Protein AF-A0A2V8Y112-F1 (afdb_monomer_lite)

Structure (mmCIF, N/CA/C/O backbone):
data_AF-A0A2V8Y112-F1
#
_entry.id   AF-A0A2V8Y112-F1
#
loop_
_atom_site.group_PDB
_atom_site.id
_atom_site.type_symbol
_atom_site.label_atom_id
_atom_site.label_alt_id
_atom_site.label_comp_id
_atom_site.label_asym_id
_atom_site.label_entity_id
_atom_site.label_seq_id
_atom_site.pdbx_PDB_ins_code
_atom_site.Cartn_x
_atom_site.Cartn_y
_atom_site.Cartn_z
_atom_site.occupancy
_atom_site.B_iso_or_equiv
_atom_site.auth_seq_id
_atom_site.auth_comp_id
_atom_site.auth_asym_id
_atom_site.auth_atom_id
_atom_site.pdbx_PDB_model_num
ATOM 1 N N . MET A 1 1 ? -17.807 -15.384 -18.059 1.00 39.34 1 MET A N 1
ATOM 2 C CA . MET A 1 1 ? -17.917 -13.954 -17.708 1.00 39.34 1 MET A CA 1
ATOM 3 C C . MET A 1 1 ? -16.824 -13.646 -16.700 1.00 39.34 1 MET A C 1
ATOM 5 O O . MET A 1 1 ? -16.852 -14.212 -15.615 1.00 39.34 1 MET A O 1
ATOM 9 N N . ALA A 1 2 ? -15.801 -12.876 -17.072 1.00 48.34 2 ALA A N 1
ATOM 10 C CA . ALA A 1 2 ? -14.768 -12.482 -16.120 1.00 48.34 2 ALA A CA 1
ATOM 11 C C . ALA A 1 2 ? -15.387 -11.474 -15.146 1.00 48.34 2 ALA A C 1
ATOM 13 O O . ALA A 1 2 ? -15.783 -10.389 -15.558 1.00 48.34 2 ALA A O 1
ATOM 14 N N . HIS A 1 3 ? -15.520 -11.840 -13.871 1.00 56.88 3 HIS A N 1
ATOM 15 C CA . HIS A 1 3 ? -15.894 -10.877 -12.843 1.00 56.88 3 HIS A CA 1
ATOM 16 C C . HIS A 1 3 ? -14.761 -9.853 -12.731 1.00 56.88 3 HIS A C 1
ATOM 18 O O . HIS A 1 3 ? -13.689 -10.166 -12.211 1.00 56.88 3 HIS A O 1
ATOM 24 N N . HIS A 1 4 ? -14.982 -8.648 -13.254 1.00 62.41 4 HIS A N 1
ATOM 25 C CA . HIS A 1 4 ? -14.107 -7.501 -13.023 1.00 62.41 4 HIS A CA 1
ATOM 26 C C . HIS A 1 4 ? -13.996 -7.306 -11.507 1.00 62.41 4 HIS A C 1
ATOM 28 O O . HIS A 1 4 ? -15.003 -7.102 -10.823 1.00 62.41 4 HIS A O 1
ATOM 34 N N . ARG A 1 5 ? -12.779 -7.461 -10.972 1.00 84.12 5 ARG A N 1
ATOM 35 C CA . ARG A 1 5 ? -12.514 -7.204 -9.555 1.00 84.12 5 ARG A CA 1
ATOM 36 C C . ARG A 1 5 ? -12.323 -5.710 -9.368 1.00 84.12 5 ARG A C 1
ATOM 38 O O . ARG A 1 5 ? -11.690 -5.060 -10.193 1.00 84.12 5 ARG A O 1
ATOM 45 N N . ARG A 1 6 ? -12.847 -5.192 -8.266 1.00 91.88 6 ARG A N 1
ATOM 46 C CA . ARG A 1 6 ? -12.863 -3.769 -7.946 1.00 91.88 6 ARG A CA 1
ATOM 47 C C . ARG A 1 6 ? -12.324 -3.550 -6.545 1.00 91.88 6 ARG A C 1
ATOM 49 O O . ARG A 1 6 ? -12.583 -4.359 -5.656 1.00 91.88 6 ARG A O 1
ATOM 56 N N . ILE A 1 7 ? -11.609 -2.449 -6.362 1.00 91.44 7 ILE A N 1
ATOM 57 C CA . ILE A 1 7 ? -11.271 -1.909 -5.044 1.00 91.44 7 ILE A CA 1
ATOM 58 C C . ILE A 1 7 ? -12.213 -0.739 -4.772 1.00 91.44 7 ILE A C 1
ATOM 60 O O . ILE A 1 7 ? -12.430 0.103 -5.647 1.00 91.44 7 ILE A O 1
ATOM 64 N N . VAL A 1 8 ? -12.769 -0.693 -3.565 1.00 92.50 8 VAL A N 1
ATOM 65 C CA . VAL A 1 8 ? -13.539 0.449 -3.068 1.00 92.50 8 VAL A CA 1
ATOM 66 C C . VAL A 1 8 ? -12.643 1.247 -2.131 1.00 92.50 8 VAL A C 1
ATOM 68 O O . VAL A 1 8 ? -12.008 0.682 -1.243 1.00 92.50 8 VAL A O 1
ATOM 71 N N . VAL A 1 9 ? -12.566 2.555 -2.349 1.00 90.75 9 VAL A N 1
ATOM 72 C CA . VAL A 1 9 ? -11.836 3.479 -1.481 1.00 90.75 9 VAL A CA 1
ATOM 73 C C . VAL A 1 9 ? -12.849 4.246 -0.645 1.00 90.75 9 VAL A C 1
ATOM 75 O O . VAL A 1 9 ? -13.500 5.166 -1.137 1.00 90.75 9 VAL A O 1
ATOM 78 N N . GLU A 1 10 ? -12.971 3.845 0.615 1.00 91.06 10 GLU A N 1
ATOM 79 C CA . GLU A 1 10 ? -13.923 4.408 1.584 1.00 91.06 10 GLU A CA 1
ATOM 80 C C . GLU A 1 10 ? -13.287 4.730 2.944 1.00 91.06 10 GLU A C 1
ATOM 82 O O . GLU A 1 10 ? -13.936 5.288 3.817 1.00 91.06 10 GLU A O 1
ATOM 87 N N . GLN A 1 11 ? -11.998 4.425 3.109 1.00 89.56 11 GLN A N 1
ATOM 88 C CA . GLN A 1 11 ? -11.223 4.690 4.320 1.00 89.56 11 GLN A CA 1
ATOM 89 C C . GLN A 1 11 ? -9.918 5.400 3.961 1.00 89.56 11 GLN A C 1
ATOM 91 O O . GLN A 1 11 ? -9.463 5.350 2.813 1.00 89.56 11 GLN A O 1
ATOM 96 N N . GLN A 1 12 ? -9.294 6.038 4.947 1.00 89.19 12 GLN A N 1
ATOM 97 C CA . GLN A 1 12 ? -7.960 6.624 4.804 1.00 89.19 12 GLN A CA 1
ATOM 98 C C . GLN A 1 12 ? -7.130 6.452 6.079 1.00 89.19 12 GLN A C 1
ATOM 100 O O . GLN A 1 12 ? -7.652 6.151 7.153 1.00 89.19 12 GLN A O 1
ATOM 105 N N . VAL A 1 13 ? -5.828 6.683 5.938 1.00 89.19 13 VAL A N 1
ATOM 106 C CA . VAL A 1 13 ? -4.878 6.827 7.044 1.00 89.19 13 VAL A CA 1
ATOM 107 C C . VAL A 1 13 ? -4.610 8.316 7.233 1.00 89.19 13 VAL A C 1
ATOM 109 O O . VAL A 1 13 ? -4.491 9.053 6.250 1.00 89.19 13 VAL A O 1
ATOM 112 N N . GLU A 1 14 ? -4.545 8.778 8.478 1.00 87.06 14 GLU A N 1
ATOM 113 C CA . GLU A 1 14 ? -4.169 10.164 8.758 1.00 87.06 14 GLU A CA 1
ATOM 114 C C . GLU A 1 14 ? -2.722 10.440 8.330 1.00 87.06 14 GLU A C 1
ATOM 116 O O . GLU A 1 14 ? -1.848 9.593 8.464 1.00 87.06 14 GLU A O 1
ATOM 121 N N . LYS A 1 15 ? -2.464 11.641 7.798 1.00 80.81 15 LYS A N 1
ATOM 122 C CA . LYS A 1 15 ? -1.205 11.974 7.108 1.00 80.81 15 LYS A CA 1
ATOM 123 C C . LYS A 1 15 ? 0.052 11.603 7.909 1.00 80.81 15 LYS A C 1
ATOM 125 O O . LYS A 1 15 ? 0.981 11.032 7.350 1.00 80.81 15 LYS A O 1
ATOM 130 N N . ASP A 1 16 ? 0.038 11.911 9.202 1.00 82.88 16 ASP A N 1
ATOM 131 C CA . ASP A 1 16 ? 1.210 11.824 10.073 1.00 82.88 16 ASP A CA 1
ATOM 132 C C . ASP A 1 16 ? 0.985 10.855 11.249 1.00 82.88 16 ASP A C 1
ATOM 134 O O . ASP A 1 16 ? 1.721 10.878 12.234 1.00 82.88 16 ASP A O 1
ATOM 138 N N . CYS A 1 17 ? -0.049 10.005 11.184 1.00 83.88 17 CYS A N 1
ATOM 139 C CA . CYS A 1 17 ? -0.267 8.979 12.200 1.00 83.88 17 CYS A CA 1
ATOM 140 C C . CYS A 1 17 ? -0.895 7.706 11.623 1.00 83.88 17 CYS A C 1
ATOM 142 O O . CYS A 1 17 ? -1.631 7.724 10.644 1.00 83.88 17 CYS A O 1
ATOM 144 N N . THR A 1 18 ? -0.638 6.569 12.263 1.00 90.38 18 THR A N 1
ATOM 145 C CA . THR A 1 18 ? -1.067 5.238 11.799 1.00 90.38 18 THR A CA 1
ATOM 146 C C . THR A 1 18 ? -2.565 4.958 11.990 1.00 90.38 18 THR A C 1
ATOM 148 O O . THR A 1 18 ? -3.022 3.833 11.776 1.00 90.38 18 THR A O 1
ATOM 151 N N . ARG A 1 19 ? -3.354 5.963 12.390 1.00 91.19 19 ARG A N 1
ATOM 152 C CA . ARG A 1 19 ? -4.791 5.836 12.638 1.00 91.19 19 ARG A CA 1
ATOM 153 C C . ARG A 1 19 ? -5.562 5.731 11.327 1.00 91.19 19 ARG A C 1
ATOM 155 O O . ARG A 1 19 ? -5.491 6.615 10.474 1.00 91.19 19 ARG A O 1
ATOM 162 N N . ILE A 1 20 ? -6.349 4.665 11.220 1.00 91.06 20 ILE A N 1
ATOM 163 C CA . ILE A 1 20 ? -7.328 4.473 10.151 1.00 91.06 20 ILE A CA 1
ATOM 164 C C . ILE A 1 20 ? -8.609 5.208 10.539 1.00 91.06 20 ILE A C 1
ATOM 166 O O . ILE A 1 20 ? -9.082 5.086 11.670 1.00 91.06 20 ILE A O 1
ATOM 170 N N . THR A 1 21 ? -9.186 5.940 9.595 1.00 89.56 21 THR A N 1
ATOM 171 C CA . THR A 1 21 ? -10.512 6.541 9.731 1.00 89.56 21 THR A CA 1
ATOM 172 C C . THR A 1 21 ? -11.428 6.054 8.613 1.00 89.56 21 THR A C 1
ATOM 174 O O . THR A 1 21 ? -11.025 5.897 7.459 1.00 89.56 21 THR A O 1
ATOM 177 N N . ASP A 1 22 ? -12.680 5.815 8.988 1.00 84.38 22 ASP A N 1
ATOM 178 C CA . ASP A 1 22 ? -13.817 5.499 8.122 1.00 84.38 22 ASP A CA 1
ATOM 179 C C . ASP A 1 22 ? -14.346 6.716 7.348 1.00 84.38 22 ASP A C 1
ATOM 181 O O . ASP A 1 22 ? -15.271 6.601 6.548 1.00 84.38 22 ASP A O 1
ATOM 185 N N . LYS A 1 23 ? -13.767 7.895 7.584 1.00 82.81 23 LYS A N 1
ATOM 186 C CA . LYS A 1 23 ? -14.121 9.129 6.896 1.00 82.81 23 LYS A CA 1
ATOM 187 C C . LYS A 1 23 ? -13.053 9.455 5.887 1.00 82.81 23 LYS A C 1
ATOM 189 O O . LYS A 1 23 ? -11.876 9.538 6.219 1.00 82.81 23 LYS A O 1
ATOM 194 N N . LEU A 1 24 ? -13.475 9.729 4.667 1.00 83.81 24 LEU A N 1
ATOM 195 C CA . LEU A 1 24 ? -12.600 10.286 3.653 1.00 83.81 24 LEU A CA 1
ATOM 196 C C . LEU A 1 24 ? -12.371 11.783 3.885 1.00 83.81 24 LEU A C 1
ATOM 198 O O . LEU A 1 24 ? -13.196 12.464 4.491 1.00 83.81 24 LEU A O 1
ATOM 202 N N . LYS A 1 25 ? -11.250 12.311 3.374 1.00 80.75 25 LYS A N 1
ATOM 203 C CA . LYS A 1 25 ? -10.896 13.735 3.505 1.00 80.75 25 LYS A CA 1
ATOM 204 C C . LYS A 1 25 ? -11.969 14.649 2.908 1.00 80.75 25 LYS A C 1
ATOM 206 O O . LYS A 1 25 ? -12.210 15.735 3.422 1.00 80.75 25 LYS A O 1
ATOM 211 N N . THR A 1 26 ? -12.585 14.197 1.820 1.00 84.81 26 THR A N 1
ATOM 212 C CA . THR A 1 26 ? -13.698 14.845 1.123 1.00 84.81 26 THR A CA 1
ATOM 213 C C . THR A 1 26 ? -14.610 13.775 0.523 1.00 84.81 26 THR A C 1
ATOM 215 O O . THR A 1 26 ? -14.163 12.655 0.268 1.00 84.81 26 THR A O 1
ATOM 218 N N . GLU A 1 27 ? -15.862 14.123 0.225 1.00 80.81 27 GLU A N 1
ATOM 219 C CA . GLU A 1 27 ? -16.797 13.244 -0.499 1.00 80.81 27 GLU A CA 1
ATOM 220 C C . GLU A 1 27 ? -16.255 12.807 -1.873 1.00 80.81 27 GLU A C 1
ATOM 222 O O . GLU A 1 27 ? -16.401 11.655 -2.273 1.00 80.81 27 GLU A O 1
ATOM 227 N N . PHE A 1 28 ? -15.505 13.688 -2.541 1.00 84.44 28 PHE A N 1
ATOM 228 C CA . PHE A 1 28 ? -14.853 13.417 -3.827 1.00 84.44 28 PHE A CA 1
ATOM 229 C C . PHE A 1 28 ? -13.723 12.387 -3.758 1.00 84.44 28 PHE A C 1
ATOM 231 O O . PHE A 1 28 ? -13.228 11.939 -4.789 1.00 84.44 28 PHE A O 1
ATOM 238 N N . SER A 1 29 ? -13.274 12.020 -2.559 1.00 85.75 29 SER A N 1
ATOM 239 C CA . SER A 1 29 ? -12.240 10.999 -2.406 1.00 85.75 29 SER A CA 1
ATOM 240 C C . SER A 1 29 ? -12.803 9.581 -2.551 1.00 85.75 29 SER A C 1
ATOM 242 O O . SER A 1 29 ? -12.010 8.650 -2.725 1.00 85.75 29 SER A O 1
ATOM 244 N N . TYR A 1 30 ? -14.133 9.407 -2.492 1.00 91.25 30 TYR A N 1
ATOM 245 C CA . TYR A 1 30 ? -14.771 8.105 -2.673 1.00 91.25 30 TYR A CA 1
ATOM 246 C C . TYR A 1 30 ? -14.60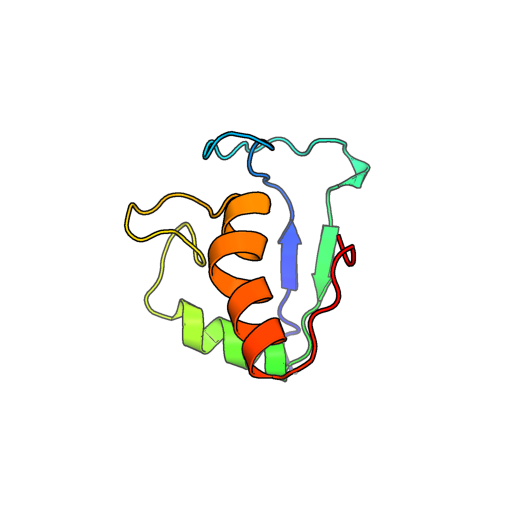8 7.664 -4.117 1.00 91.25 30 TYR A C 1
ATOM 248 O O . TYR A 1 30 ? -14.915 8.409 -5.048 1.00 91.25 30 TYR A O 1
ATOM 256 N N . ARG A 1 31 ? -14.119 6.442 -4.318 1.00 91.06 31 ARG A N 1
ATOM 257 C CA . ARG A 1 31 ? -13.932 5.913 -5.667 1.00 91.06 31 ARG A CA 1
ATOM 258 C C . ARG A 1 31 ? -13.967 4.403 -5.702 1.00 91.06 31 ARG A C 1
ATOM 260 O O . ARG A 1 31 ? -13.550 3.712 -4.775 1.00 91.06 31 ARG A O 1
ATOM 267 N N . GLN A 1 32 ? -14.439 3.918 -6.834 1.00 94.12 32 GLN A N 1
ATOM 268 C CA . GLN A 1 32 ? -14.467 2.519 -7.196 1.00 94.12 32 GLN A CA 1
ATOM 269 C C . GLN A 1 32 ? -13.524 2.334 -8.375 1.00 94.12 32 GLN A C 1
ATOM 271 O O . GLN A 1 32 ? -13.696 2.972 -9.411 1.00 94.12 32 GLN A O 1
ATOM 276 N N . ILE A 1 33 ? -12.497 1.512 -8.189 1.00 93.69 33 ILE A N 1
ATOM 277 C CA . ILE A 1 33 ? -11.427 1.335 -9.169 1.00 93.69 33 ILE A CA 1
ATOM 278 C C . ILE A 1 33 ? -11.497 -0.094 -9.678 1.00 93.69 33 ILE A C 1
ATOM 280 O O . ILE A 1 33 ? -11.266 -1.041 -8.921 1.00 93.69 33 ILE A O 1
ATOM 284 N N . ASP A 1 34 ? -11.829 -0.242 -10.956 1.00 95.12 34 ASP A N 1
ATOM 285 C CA . ASP A 1 34 ? -11.778 -1.534 -11.625 1.00 95.12 34 ASP A CA 1
ATOM 286 C C . ASP A 1 34 ? -10.320 -1.944 -11.844 1.00 95.12 34 ASP A C 1
ATOM 288 O O . ASP A 1 34 ? -9.467 -1.143 -12.233 1.00 95.12 34 ASP A O 1
ATOM 292 N N . LEU A 1 35 ? -10.024 -3.207 -11.558 1.00 93.75 35 LEU A N 1
ATOM 293 C CA . LEU A 1 35 ? -8.689 -3.764 -11.691 1.00 93.75 35 LEU A CA 1
ATOM 294 C C . LEU A 1 35 ? -8.550 -4.515 -13.007 1.00 93.75 35 LEU A C 1
ATOM 296 O O . LEU A 1 35 ? -9.387 -5.353 -13.355 1.00 93.75 35 LEU A O 1
ATOM 300 N N . HIS A 1 36 ? -7.420 -4.299 -13.678 1.00 94.44 36 HIS A N 1
ATOM 301 C CA . HIS A 1 36 ? -6.986 -5.181 -14.755 1.00 94.44 36 HIS A CA 1
ATOM 302 C C . HIS A 1 36 ? -6.878 -6.633 -14.239 1.00 94.44 36 HIS A C 1
ATOM 304 O O . HIS A 1 36 ? -6.419 -6.830 -13.105 1.00 94.44 36 HIS A O 1
ATOM 310 N N . PRO A 1 37 ? -7.248 -7.659 -15.034 1.00 94.00 37 PRO A N 1
ATOM 311 C CA . PRO A 1 37 ? -7.223 -9.058 -14.601 1.00 94.00 37 PRO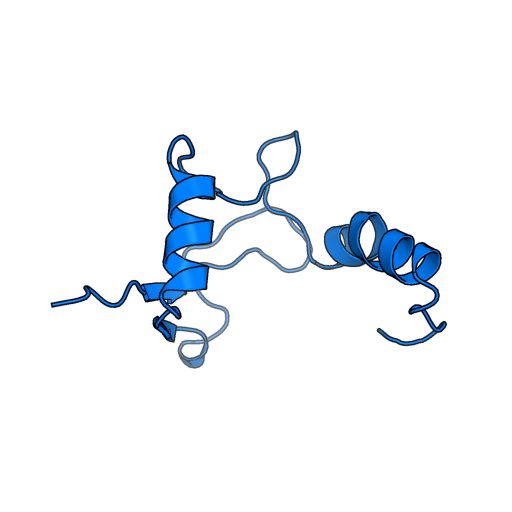 A CA 1
ATOM 312 C C . PRO A 1 37 ? -5.898 -9.510 -13.977 1.00 94.00 37 PRO A C 1
ATOM 314 O O . PRO A 1 37 ? -5.911 -10.197 -12.956 1.00 94.00 37 PRO A O 1
ATOM 317 N N . ASP A 1 38 ? -4.763 -9.070 -14.521 1.00 94.81 38 ASP A N 1
ATOM 318 C CA . ASP A 1 38 ? -3.443 -9.436 -13.988 1.00 94.81 38 ASP A CA 1
ATOM 319 C C . ASP A 1 38 ? -3.191 -8.847 -12.595 1.00 94.81 38 ASP A C 1
ATOM 321 O O . ASP A 1 38 ? -2.718 -9.543 -11.694 1.00 94.81 38 ASP A O 1
ATOM 325 N N . VAL A 1 39 ? -3.586 -7.588 -12.377 1.00 92.94 39 VAL A N 1
ATOM 326 C CA . VAL A 1 39 ? -3.493 -6.924 -11.066 1.00 92.94 39 VAL A CA 1
ATOM 327 C C . VAL A 1 39 ? -4.425 -7.610 -10.068 1.00 92.94 39 VAL A C 1
ATOM 329 O O . VAL A 1 39 ? -4.032 -7.914 -8.942 1.00 92.94 39 VAL A O 1
ATOM 332 N N . ALA A 1 40 ? -5.648 -7.924 -10.497 1.00 92.81 40 ALA A N 1
ATOM 333 C CA . ALA A 1 40 ? -6.634 -8.643 -9.700 1.00 92.81 40 ALA A CA 1
ATOM 334 C C . ALA A 1 40 ? -6.151 -10.045 -9.286 1.00 92.81 40 ALA A C 1
ATOM 336 O O . ALA A 1 40 ? -6.373 -10.468 -8.144 1.00 92.81 40 ALA A O 1
ATOM 337 N N . ALA A 1 41 ? -5.491 -10.766 -10.196 1.00 92.75 41 ALA A N 1
ATOM 338 C CA . ALA A 1 41 ? -4.914 -12.080 -9.940 1.00 92.75 41 ALA A CA 1
ATOM 339 C C . ALA A 1 41 ? -3.725 -11.993 -8.976 1.00 92.75 41 ALA A C 1
ATOM 341 O O . ALA A 1 41 ? -3.650 -12.781 -8.029 1.00 92.75 41 ALA A O 1
ATOM 342 N N . TYR A 1 42 ? -2.835 -11.019 -9.182 1.00 93.44 42 TYR A N 1
ATOM 343 C CA . TYR A 1 42 ? -1.696 -10.765 -8.304 1.00 93.44 42 TYR A CA 1
ATOM 344 C C . TYR A 1 42 ? -2.146 -10.441 -6.874 1.00 93.44 42 TYR A C 1
ATOM 346 O O . TYR A 1 42 ? -1.764 -11.141 -5.933 1.00 93.44 42 TYR A O 1
ATOM 354 N N . LEU A 1 43 ? -3.028 -9.448 -6.711 1.00 91.25 43 LEU A N 1
ATOM 355 C CA . LEU A 1 43 ? -3.552 -9.051 -5.401 1.00 91.25 43 LEU A CA 1
ATOM 356 C C . LEU A 1 43 ? -4.310 -10.194 -4.725 1.00 91.25 43 LEU A C 1
ATOM 358 O O . LEU A 1 43 ? -4.127 -10.431 -3.535 1.00 91.25 43 LEU A O 1
ATOM 362 N N . GLY A 1 44 ? -5.095 -10.962 -5.485 1.00 91.50 44 GLY A N 1
ATOM 363 C CA . GLY A 1 44 ? -5.801 -12.127 -4.954 1.00 91.50 44 GLY A CA 1
ATOM 364 C C . GLY A 1 44 ? -4.861 -13.171 -4.347 1.00 91.50 44 GLY A C 1
ATOM 365 O O . GLY A 1 44 ? -5.113 -13.649 -3.243 1.00 91.50 44 GLY A O 1
ATOM 366 N N . LYS A 1 45 ? -3.755 -13.495 -5.030 1.00 92.69 45 LYS A N 1
ATOM 367 C CA . LYS A 1 45 ? -2.732 -14.413 -4.495 1.00 92.69 45 LYS A CA 1
ATOM 368 C C . LYS A 1 45 ? -2.045 -13.828 -3.261 1.00 92.69 45 LYS A C 1
ATOM 370 O O . LYS A 1 45 ? -1.857 -14.539 -2.278 1.00 92.69 45 LYS A O 1
ATOM 375 N N . PHE A 1 46 ? -1.713 -12.538 -3.298 1.00 91.19 46 PHE A N 1
ATOM 376 C CA . PHE A 1 46 ? -1.059 -11.839 -2.191 1.00 91.19 46 PHE A CA 1
ATOM 377 C C . PHE A 1 46 ? -1.926 -11.779 -0.921 1.00 91.19 46 PHE A C 1
ATOM 379 O O . PHE A 1 46 ? -1.407 -11.861 0.193 1.00 91.19 46 PHE A O 1
ATOM 386 N N . MET A 1 47 ? -3.245 -11.659 -1.084 1.00 91.38 47 MET A N 1
ATOM 387 C CA . MET A 1 47 ? -4.210 -11.503 0.008 1.00 91.38 47 MET A CA 1
ATOM 388 C C . MET A 1 47 ? -4.793 -12.817 0.532 1.00 91.38 47 MET A C 1
ATOM 390 O O . MET A 1 47 ? -5.434 -12.796 1.575 1.00 91.38 47 MET A O 1
ATOM 394 N N . ALA A 1 48 ? -4.584 -13.954 -0.139 1.00 87.25 48 ALA A N 1
ATOM 395 C CA . ALA A 1 48 ? -5.315 -15.202 0.122 1.00 87.25 48 ALA A CA 1
ATOM 396 C C . ALA A 1 48 ? -5.292 -15.698 1.586 1.00 87.25 48 ALA A C 1
ATOM 398 O O . ALA A 1 48 ? -6.163 -16.465 1.982 1.00 87.25 48 ALA A O 1
ATOM 399 N N . LYS A 1 49 ? -4.301 -15.282 2.385 1.00 83.44 49 LYS A N 1
ATOM 400 C CA . LYS A 1 49 ? -4.164 -15.629 3.813 1.00 83.44 49 LYS A CA 1
ATOM 401 C C . LYS A 1 49 ? -4.078 -14.402 4.729 1.00 83.44 49 LYS A C 1
ATOM 403 O O . LYS A 1 49 ? -3.591 -14.511 5.849 1.00 83.44 49 LYS A O 1
ATOM 408 N N . LYS A 1 50 ? -4.479 -13.231 4.235 1.00 86.88 50 LYS A N 1
ATOM 409 C CA . LYS A 1 50 ? -4.412 -11.957 4.955 1.00 86.88 50 LYS A CA 1
ATOM 410 C C . LYS A 1 50 ? -5.819 -11.453 5.256 1.00 86.88 50 LYS A C 1
ATOM 412 O O . LYS A 1 50 ? -6.719 -11.587 4.433 1.00 86.88 50 LYS A O 1
ATOM 417 N N . SER A 1 51 ? -5.982 -10.829 6.413 1.00 85.06 51 SER A N 1
ATOM 418 C CA . SER A 1 51 ? -7.216 -10.163 6.834 1.00 85.06 51 SER A CA 1
ATOM 419 C C . SER A 1 51 ? -6.881 -8.814 7.463 1.00 85.06 51 SER A C 1
ATOM 421 O O . SER A 1 51 ? -5.842 -8.686 8.105 1.00 85.06 51 SER A O 1
ATOM 423 N N . GLY A 1 52 ? -7.762 -7.825 7.309 1.00 89.12 52 GLY A N 1
ATOM 424 C CA . GLY A 1 52 ? -7.498 -6.456 7.759 1.00 89.12 52 GLY A CA 1
ATOM 425 C C . GLY A 1 52 ? -6.568 -5.715 6.797 1.00 89.12 52 GLY A C 1
ATOM 426 O O . GLY A 1 52 ? -6.779 -5.751 5.583 1.00 89.12 52 GLY A O 1
ATOM 427 N N . LEU A 1 53 ? -5.543 -5.042 7.327 1.00 90.06 53 LEU A N 1
ATOM 428 C CA . LEU A 1 53 ? -4.549 -4.361 6.500 1.00 90.06 53 LEU A CA 1
ATOM 429 C C . LEU A 1 53 ? -3.776 -5.370 5.646 1.00 90.06 53 LEU A C 1
ATOM 431 O O . LEU A 1 53 ? -3.162 -6.307 6.145 1.00 90.06 53 LEU A O 1
ATOM 435 N N . VAL A 1 54 ? -3.794 -5.163 4.332 1.00 89.75 54 VAL A N 1
ATOM 436 C CA . VAL A 1 54 ? -3.106 -6.030 3.363 1.00 89.75 54 VAL A CA 1
ATOM 437 C C . VAL A 1 54 ? -1.619 -5.681 3.260 1.00 89.75 54 VAL A C 1
ATOM 439 O O . VAL A 1 54 ? -0.765 -6.568 3.131 1.00 89.75 54 VAL A O 1
ATOM 442 N N . LEU A 1 55 ? -1.333 -4.380 3.320 1.00 87.56 55 LEU A N 1
ATOM 443 C CA . LEU A 1 55 ? -0.006 -3.784 3.379 1.00 87.56 55 LEU A CA 1
ATOM 444 C C . LEU A 1 55 ? 0.132 -3.138 4.755 1.00 87.56 55 LEU A C 1
ATOM 446 O O . LEU A 1 55 ? -0.629 -2.232 5.089 1.00 87.56 55 LEU A O 1
ATOM 450 N N . HIS A 1 56 ? 1.068 -3.635 5.551 1.00 90.69 56 HIS A N 1
ATOM 451 C CA . HIS A 1 56 ? 1.299 -3.166 6.908 1.00 90.69 56 HIS A CA 1
ATOM 452 C C . HIS A 1 56 ? 2.768 -3.351 7.286 1.00 90.69 56 HIS A C 1
ATOM 454 O O . HIS A 1 56 ? 3.463 -4.196 6.714 1.00 90.69 56 HIS A O 1
ATOM 460 N N . THR A 1 57 ? 3.218 -2.577 8.267 1.00 89.62 57 THR A N 1
ATOM 461 C CA . THR A 1 57 ? 4.533 -2.714 8.899 1.00 89.62 57 THR A CA 1
ATOM 462 C C . THR A 1 57 ? 4.644 -4.043 9.656 1.00 89.62 57 THR A C 1
ATOM 464 O O . THR A 1 57 ? 3.656 -4.756 9.855 1.00 89.62 57 THR A O 1
ATOM 467 N N . SER A 1 58 ? 5.838 -4.377 10.152 1.00 88.25 58 SER A N 1
ATOM 468 C CA . SER A 1 58 ? 6.029 -5.520 11.059 1.00 88.25 58 SER A CA 1
ATOM 469 C C . SER A 1 58 ? 5.192 -5.432 12.342 1.00 88.25 58 SER A C 1
ATOM 471 O O . SER A 1 58 ? 4.908 -6.461 12.945 1.00 88.25 58 SER A O 1
ATOM 473 N N . GLU A 1 59 ? 4.770 -4.229 12.734 1.00 89.75 59 GLU A N 1
ATOM 474 C CA . GLU A 1 59 ? 3.929 -3.970 13.910 1.00 89.75 59 GLU A CA 1
ATOM 475 C C . GLU A 1 59 ? 2.424 -4.04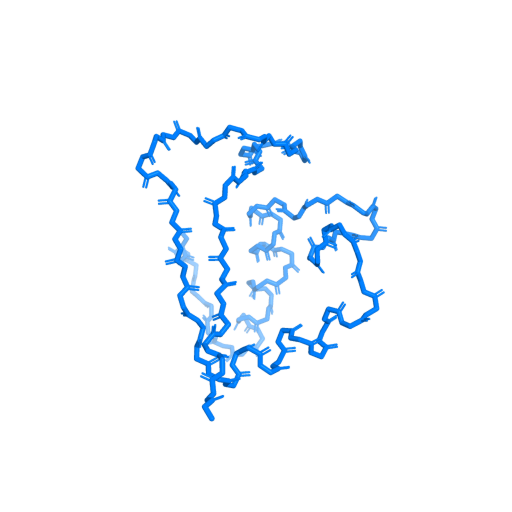7 13.603 1.00 89.75 59 GLU A C 1
ATOM 477 O O . GLU A 1 59 ? 1.595 -3.864 14.491 1.00 89.75 59 GLU A O 1
ATOM 482 N N . GLY A 1 60 ? 2.042 -4.317 12.350 1.00 90.06 60 GLY A N 1
ATOM 483 C CA . GLY A 1 60 ? 0.637 -4.417 11.946 1.00 90.06 60 GLY A CA 1
ATOM 484 C C . GLY A 1 60 ? -0.055 -3.069 11.723 1.00 90.06 60 GLY A C 1
ATOM 485 O O . GLY A 1 60 ? -1.279 -3.025 11.627 1.00 90.06 60 GLY A O 1
ATOM 486 N N . THR A 1 61 ? 0.701 -1.975 11.616 1.00 92.00 61 THR A N 1
ATOM 487 C CA . THR A 1 61 ? 0.185 -0.627 11.328 1.00 92.00 61 THR A CA 1
ATOM 488 C C . THR A 1 61 ? 0.256 -0.297 9.833 1.00 92.00 61 THR A C 1
ATOM 490 O O . THR A 1 61 ? 1.049 -0.908 9.110 1.00 92.00 61 THR A O 1
ATOM 493 N N . PRO A 1 62 ? -0.545 0.657 9.318 1.00 91.75 62 PRO A N 1
ATOM 494 C CA . PRO A 1 62 ? -0.392 1.124 7.945 1.00 91.75 62 PRO A CA 1
ATOM 495 C C . PRO A 1 62 ? 0.984 1.759 7.719 1.00 91.75 62 PRO A C 1
ATOM 497 O O . PRO A 1 62 ? 1.537 2.395 8.615 1.00 91.75 62 PRO A O 1
ATOM 500 N N . TYR A 1 63 ? 1.507 1.648 6.499 1.00 89.50 63 TYR A N 1
ATOM 501 C CA . TYR A 1 63 ? 2.669 2.436 6.095 1.00 89.50 63 TYR A CA 1
ATOM 502 C C . TYR A 1 63 ? 2.287 3.911 5.954 1.00 89.50 63 TYR A C 1
ATOM 504 O O . TYR A 1 63 ? 1.316 4.239 5.268 1.00 89.50 63 TYR A O 1
ATOM 512 N N . LEU A 1 64 ? 3.076 4.796 6.562 1.00 88.19 64 LEU A N 1
ATOM 513 C CA . LEU A 1 64 ? 3.030 6.223 6.254 1.00 88.19 64 LEU A CA 1
ATOM 514 C C . LEU A 1 64 ? 3.773 6.479 4.940 1.00 88.19 64 LEU A C 1
ATOM 516 O O . LEU A 1 64 ? 4.757 5.803 4.640 1.00 88.19 64 LEU A O 1
ATOM 520 N N . TYR A 1 65 ? 3.294 7.451 4.161 1.00 79.75 65 TYR A N 1
ATOM 521 C CA . TYR A 1 65 ? 3.837 7.741 2.831 1.00 79.75 65 TYR A CA 1
ATOM 522 C C . TYR A 1 65 ? 5.340 8.046 2.868 1.00 79.75 65 TYR A C 1
ATOM 524 O O . TYR A 1 65 ? 6.083 7.437 2.104 1.00 79.75 65 TYR A O 1
ATOM 532 N N . GLY A 1 66 ? 5.773 8.924 3.785 1.00 78.12 66 GLY A N 1
ATOM 533 C CA . GLY A 1 66 ? 7.186 9.300 3.925 1.00 78.12 66 GLY A CA 1
ATOM 534 C C . GLY A 1 66 ? 8.073 8.081 4.162 1.00 78.12 66 GLY A C 1
ATOM 535 O O . GLY A 1 66 ? 8.968 7.808 3.376 1.00 78.12 66 GLY A O 1
ATOM 536 N N . ASN A 1 67 ? 7.722 7.255 5.150 1.00 82.38 67 ASN A N 1
ATOM 537 C CA . ASN A 1 67 ? 8.491 6.053 5.474 1.00 82.38 67 ASN A CA 1
ATOM 538 C C . ASN A 1 67 ? 8.549 5.062 4.302 1.00 82.38 67 ASN A C 1
ATOM 540 O O . ASN A 1 67 ? 9.573 4.433 4.067 1.00 82.38 67 ASN A O 1
ATOM 544 N N . LEU A 1 68 ? 7.458 4.893 3.546 1.00 84.81 68 LEU A N 1
ATOM 545 C CA . LEU A 1 68 ? 7.464 3.966 2.412 1.00 84.81 68 LEU A CA 1
ATOM 546 C C . LEU A 1 68 ? 8.395 4.438 1.285 1.00 84.81 68 LEU A C 1
ATOM 548 O O . LEU A 1 68 ? 9.074 3.608 0.676 1.00 84.81 68 LEU A O 1
ATOM 552 N N . ALA A 1 69 ? 8.408 5.739 0.994 1.00 85.12 69 ALA A N 1
ATOM 553 C CA . ALA A 1 69 ? 9.300 6.312 -0.007 1.00 85.12 69 ALA A CA 1
ATOM 554 C C . ALA A 1 69 ? 10.764 6.195 0.448 1.00 85.12 69 ALA A C 1
ATOM 556 O O . ALA A 1 69 ? 11.546 5.481 -0.188 1.00 85.12 69 ALA A O 1
ATOM 557 N N . ASP A 1 70 ? 11.068 6.772 1.611 1.00 85.56 70 ASP A N 1
ATOM 558 C CA . ASP A 1 70 ? 12.427 6.929 2.129 1.00 85.56 70 ASP A CA 1
ATOM 559 C C . ASP A 1 70 ? 13.080 5.575 2.467 1.00 85.56 70 ASP A C 1
ATOM 561 O O . ASP A 1 70 ? 14.223 5.309 2.088 1.00 85.56 70 ASP A O 1
ATOM 565 N N . ASP A 1 71 ? 12.354 4.676 3.144 1.00 85.50 71 ASP A N 1
ATOM 566 C CA . ASP A 1 71 ? 12.937 3.426 3.652 1.00 85.50 71 ASP A CA 1
ATOM 567 C C . ASP A 1 71 ? 12.956 2.313 2.596 1.00 85.50 71 ASP A C 1
ATOM 569 O O . ASP A 1 71 ? 13.769 1.379 2.663 1.00 85.50 71 ASP A O 1
ATOM 573 N N . TRP A 1 72 ? 12.028 2.349 1.63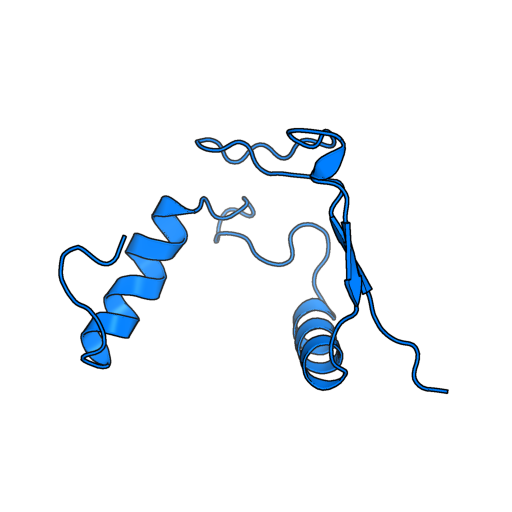2 1.00 87.50 72 TRP A N 1
ATOM 574 C CA . TRP A 1 72 ? 11.814 1.228 0.717 1.00 87.50 72 TRP A CA 1
ATOM 575 C C . TRP A 1 72 ? 12.039 1.568 -0.753 1.00 87.50 72 TRP A C 1
ATOM 577 O O . TRP A 1 72 ? 12.742 0.802 -1.428 1.00 87.50 72 TRP A O 1
ATOM 587 N N . LEU A 1 73 ? 11.451 2.649 -1.265 1.00 88.69 73 LEU A N 1
ATOM 588 C CA . LEU A 1 73 ? 11.472 2.958 -2.695 1.00 88.69 73 LEU A CA 1
ATOM 589 C C . LEU A 1 73 ? 12.803 3.583 -3.123 1.00 88.69 73 LEU A C 1
ATOM 591 O O . LEU A 1 73 ? 13.487 3.023 -3.985 1.00 88.69 73 LEU A O 1
ATOM 595 N N . ASP A 1 74 ? 13.207 4.674 -2.483 1.00 89.06 74 ASP A N 1
ATOM 596 C CA . ASP A 1 74 ? 14.362 5.476 -2.900 1.00 89.06 74 ASP A CA 1
ATOM 597 C C . ASP A 1 74 ? 15.681 4.692 -2.874 1.00 89.06 74 ASP A C 1
ATOM 599 O O . ASP A 1 74 ? 16.411 4.715 -3.872 1.00 89.06 74 ASP A O 1
ATOM 603 N N . PRO A 1 75 ? 15.977 3.865 -1.847 1.00 90.88 75 PRO A N 1
ATOM 604 C CA . PRO A 1 75 ? 17.185 3.045 -1.848 1.00 90.88 75 PRO A CA 1
ATOM 605 C C . PRO A 1 75 ? 17.223 2.028 -2.997 1.00 90.88 75 PRO A C 1
ATOM 607 O O . PRO A 1 75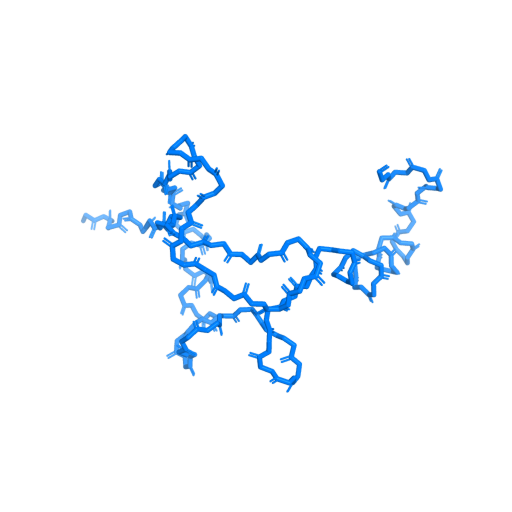 ? 18.302 1.612 -3.428 1.00 90.88 75 PRO A O 1
ATOM 610 N N . ARG A 1 76 ? 16.061 1.579 -3.489 1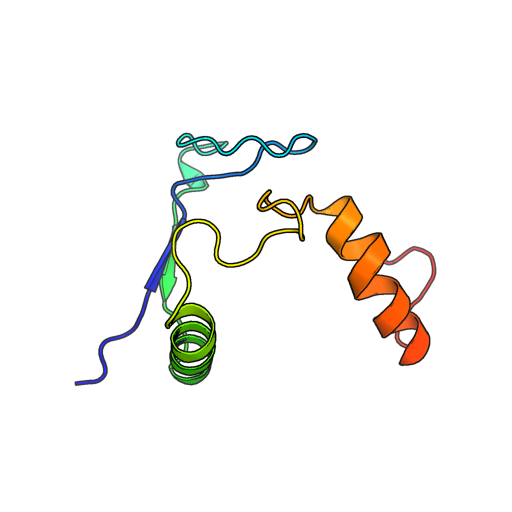.00 92.69 76 ARG A N 1
ATOM 611 C CA . ARG A 1 76 ? 15.970 0.640 -4.620 1.00 92.69 76 ARG A CA 1
ATOM 612 C C . ARG A 1 76 ? 16.129 1.361 -5.946 1.00 92.69 76 ARG A C 1
ATOM 614 O O . ARG A 1 76 ? 16.857 0.859 -6.799 1.00 92.69 76 ARG A O 1
ATOM 621 N N . LEU A 1 77 ? 15.512 2.530 -6.098 1.00 91.44 77 LEU A N 1
ATOM 622 C CA . LEU A 1 77 ? 15.715 3.375 -7.272 1.00 91.44 77 LEU A CA 1
ATOM 623 C C . LEU A 1 77 ? 17.187 3.779 -7.401 1.00 91.44 77 LEU A C 1
ATOM 625 O O . LEU A 1 77 ? 17.760 3.623 -8.476 1.00 91.44 77 LEU A O 1
ATOM 629 N N . ALA A 1 78 ? 17.842 4.161 -6.300 1.00 90.94 78 ALA A N 1
ATOM 630 C CA . ALA A 1 78 ? 19.268 4.487 -6.288 1.00 90.94 78 ALA A CA 1
ATOM 631 C C . ALA A 1 78 ? 20.143 3.307 -6.737 1.00 90.94 78 ALA A C 1
ATOM 633 O O . ALA A 1 78 ? 21.032 3.473 -7.571 1.00 90.94 78 ALA A O 1
ATOM 634 N N . LYS A 1 79 ? 19.851 2.087 -6.264 1.00 92.38 79 LYS A N 1
ATOM 635 C CA . LYS A 1 79 ? 20.554 0.865 -6.705 1.00 92.38 79 LYS A CA 1
ATOM 636 C C . LYS A 1 79 ? 20.360 0.550 -8.187 1.00 92.38 79 LYS A C 1
ATOM 638 O O . LYS A 1 79 ? 21.230 -0.077 -8.783 1.00 92.38 79 LYS A O 1
ATOM 643 N N . LEU A 1 80 ? 19.233 0.956 -8.764 1.00 93.94 80 LEU A N 1
ATOM 644 C CA . LEU A 1 80 ? 18.944 0.803 -10.189 1.00 93.94 80 LEU A CA 1
ATOM 645 C C . LEU A 1 80 ? 19.486 1.967 -11.036 1.00 93.94 80 LEU A C 1
ATOM 647 O O . LEU A 1 80 ? 19.339 1.931 -12.254 1.00 93.94 80 LEU A O 1
ATOM 651 N N . GLY A 1 81 ? 20.102 2.984 -10.420 1.00 91.44 81 GLY A N 1
ATOM 652 C CA . GLY A 1 81 ? 20.539 4.200 -11.113 1.00 91.44 81 GLY A CA 1
ATOM 653 C C . GLY A 1 81 ? 19.381 5.088 -11.581 1.00 91.44 81 GLY A C 1
ATOM 654 O O . GLY A 1 81 ? 19.548 5.859 -12.517 1.00 91.44 81 GLY A O 1
ATOM 655 N N . LEU A 1 82 ? 18.206 4.957 -10.958 1.00 87.62 82 LEU A N 1
ATOM 656 C CA . LEU A 1 82 ? 16.962 5.653 -11.309 1.00 87.62 82 LEU A CA 1
ATOM 657 C C . LEU A 1 82 ? 16.577 6.739 -10.288 1.00 87.62 82 LEU A C 1
ATOM 659 O O . LEU A 1 82 ? 15.419 7.142 -10.234 1.00 87.62 82 LEU A O 1
ATOM 663 N N . TYR A 1 83 ? 17.516 7.171 -9.443 1.00 81.69 83 TYR A N 1
ATOM 664 C CA . TYR A 1 83 ? 17.275 8.178 -8.409 1.00 81.69 83 TYR A CA 1
ATOM 665 C C . TYR A 1 83 ? 18.050 9.463 -8.707 1.00 81.69 83 TYR A C 1
ATOM 667 O O . TYR A 1 83 ? 19.272 9.428 -8.857 1.00 81.69 83 TYR A O 1
ATOM 675 N N . GLU A 1 84 ? 17.342 10.591 -8.729 1.00 74.25 84 GLU A N 1
ATOM 676 C CA . GLU A 1 84 ? 17.917 11.935 -8.786 1.00 74.25 84 GLU A CA 1
ATOM 677 C C . GLU A 1 84 ? 17.475 12.720 -7.550 1.00 74.25 84 GLU A C 1
ATOM 679 O O . GLU A 1 84 ? 16.312 12.675 -7.142 1.00 74.25 84 GLU A O 1
ATOM 684 N N . VAL A 1 85 ? 18.412 13.457 -6.949 1.00 68.81 85 VAL A N 1
ATOM 685 C CA . VAL A 1 85 ? 18.130 14.311 -5.791 1.00 68.81 85 VAL A CA 1
ATOM 686 C C . VAL A 1 85 ? 17.116 15.382 -6.202 1.00 68.81 85 VAL A C 1
ATOM 688 O O . VAL A 1 85 ? 17.407 16.201 -7.071 1.00 68.81 85 VAL A O 1
ATOM 691 N N . GLY A 1 86 ? 15.944 15.385 -5.562 1.00 62.72 86 GLY A N 1
ATOM 692 C CA . GLY A 1 86 ? 14.860 16.334 -5.843 1.00 62.72 86 GLY A CA 1
ATOM 693 C C . GLY A 1 86 ? 13.680 15.769 -6.642 1.00 62.72 86 GLY A C 1
ATOM 694 O O . GLY A 1 86 ? 12.754 16.521 -6.937 1.00 62.72 86 GLY A O 1
ATOM 695 N N . MET A 1 87 ? 13.664 14.471 -6.967 1.00 61.09 87 MET A N 1
ATOM 696 C CA . MET A 1 87 ? 12.440 13.786 -7.401 1.00 61.09 87 MET A CA 1
ATOM 697 C C . MET A 1 87 ? 11.554 13.457 -6.185 1.00 61.09 87 MET A C 1
ATOM 699 O O . MET A 1 87 ? 11.515 12.315 -5.737 1.00 61.09 87 MET A O 1
ATOM 703 N N . GLY A 1 88 ? 10.872 14.464 -5.630 1.00 54.97 88 GLY A N 1
ATOM 704 C CA . GLY A 1 88 ? 9.949 14.323 -4.495 1.00 54.97 88 GLY A CA 1
ATOM 705 C C . GLY A 1 88 ? 8.997 15.499 -4.362 1.00 54.97 88 GLY A C 1
ATOM 706 O O . GLY A 1 88 ? 9.500 16.640 -4.282 1.00 54.97 88 GLY A O 1
#

Secondary structure (DSSP, 8-state):
-----EEEE--EE-TTS--EESS-SSGGG-EEEEPPHHHHHHHHHHHTT--S-SS--TTSPPPPHHHHIIIIIHHHHHHTT---TT--

Sequence (88 aa):
MAHHRRIVVEQQVEKDCTRITDKLKTEFSYRQIDLHPDVAAYLGKFMAKKSGLVLHTSEGTPYLYGNLADDWLDPRLAKLGLYEVGMG

Radius of gyration: 15.93 Å; chains: 1; bounding box: 38×32×32 Å

pLDDT: mean 85.72, std 10.37, range [39.34, 95.12]

Foldseek 3Di:
DPDFDKDWDQWDADQPDLDIDSHDPDPVRTDIGTDDPVRVVVLCVQCVPPDDDSDADPVRTHDRPVCCCVVPPQVVCVVVVNDDPPPD